Protein AF-A0A2H4SB73-F1 (afdb_monomer_lite)

pLDDT: mean 84.5, std 12.12, range [42.59, 98.12]

Organism: Cordyceps militaris (NCBI:txid73501)

Foldseek 3Di:
DAAAEEEPDPADDDLQNVLVVVQQRQQQVLLQFRYKYFNDRWDQDPDDDDGFTWTWMWTWHDAPNDIDIDIDTFGKWFQDPVGTHGDDPDDPDDDPVPPSVRIHTDDHYDCPGNVNNVVVVVVVVQVVDAFDWDQDPVCVPPVFGTFTDDPNDTDPDTD

Secondary structure (DSSP, 8-state):
-PPEEEE-SPPPPHHHHHHHHHHHHHHHHHTTEEEEEE----B--SS-TT---EEEEEEEEEETTEEEEEEEEEEEEEEETTEEEE-----S---TT--GGGEEEES-S-TT-HHHHHHHHHHHHHHHS-SEEEE-TTHHHH--SEEEEETTEEEEEE-

Radius of gyration: 23.61 Å; chains: 1; bounding box: 56×29×66 Å

Structure (mmCIF, N/CA/C/O backbone):
data_AF-A0A2H4SB73-F1
#
_entry.id   AF-A0A2H4SB73-F1
#
loop_
_atom_site.group_PDB
_atom_site.id
_atom_site.type_symbol
_atom_site.label_atom_id
_atom_site.label_alt_id
_atom_site.label_comp_id
_atom_site.label_asym_id
_atom_site.label_entity_id
_atom_site.label_seq_id
_atom_site.pdbx_PDB_ins_code
_atom_site.Cartn_x
_atom_site.Cartn_y
_atom_site.Cartn_z
_atom_site.occupancy
_atom_site.B_iso_or_equiv
_atom_site.auth_seq_id
_atom_site.auth_comp_id
_atom_site.auth_asym_id
_atom_site.auth_atom_id
_atom_site.pdbx_PDB_model_num
ATOM 1 N N . MET A 1 1 ? -11.826 -7.607 -0.460 1.00 61.75 1 MET A N 1
ATOM 2 C CA . MET A 1 1 ? -12.214 -6.925 -1.718 1.00 61.75 1 MET A CA 1
ATOM 3 C C . MET A 1 1 ? -10.957 -6.797 -2.561 1.00 61.75 1 MET A C 1
ATOM 5 O O . MET A 1 1 ? -9.920 -6.558 -1.954 1.00 61.75 1 MET A O 1
ATOM 9 N N . PRO A 1 2 ? -11.002 -7.001 -3.887 1.00 87.56 2 PRO A N 1
ATOM 10 C CA . PRO A 1 2 ? -9.817 -6.810 -4.723 1.00 87.56 2 PRO A CA 1
ATOM 11 C C . PRO A 1 2 ? -9.365 -5.343 -4.672 1.00 87.56 2 PRO A C 1
ATOM 13 O O . PRO A 1 2 ? -10.207 -4.443 -4.687 1.00 87.56 2 PRO A O 1
ATOM 16 N N . ILE A 1 3 ? -8.053 -5.113 -4.589 1.00 95.31 3 ILE A N 1
ATOM 17 C CA . ILE A 1 3 ? -7.465 -3.769 -4.621 1.00 95.31 3 ILE A CA 1
ATOM 18 C C . ILE A 1 3 ? -7.486 -3.275 -6.068 1.00 95.31 3 ILE A C 1
ATOM 20 O O . ILE A 1 3 ? -7.001 -3.959 -6.967 1.00 95.31 3 ILE A O 1
ATOM 24 N N . VAL A 1 4 ? -8.039 -2.087 -6.301 1.00 96.88 4 VAL A N 1
ATOM 25 C CA . VAL A 1 4 ? -8.053 -1.465 -7.632 1.00 96.88 4 VAL A CA 1
ATOM 26 C C . VAL A 1 4 ? -6.706 -0.792 -7.892 1.00 96.88 4 VAL A C 1
ATOM 28 O O . VAL A 1 4 ? -6.320 0.111 -7.151 1.00 96.88 4 VAL A O 1
ATOM 31 N N . LEU A 1 5 ? -6.000 -1.200 -8.946 1.00 96.81 5 LEU A N 1
ATOM 32 C CA . LEU A 1 5 ? -4.727 -0.606 -9.357 1.00 96.81 5 LEU A CA 1
ATOM 33 C C . LEU A 1 5 ? -4.911 0.249 -10.615 1.00 96.81 5 LEU A C 1
ATOM 35 O O . LEU A 1 5 ? -5.519 -0.189 -11.587 1.00 96.81 5 LEU A O 1
ATOM 39 N N . GLU A 1 6 ? -4.373 1.469 -10.603 1.00 96.56 6 GLU A N 1
ATOM 40 C CA . GLU A 1 6 ? -4.389 2.365 -11.764 1.00 96.56 6 GLU A CA 1
ATOM 41 C C . GLU A 1 6 ? -3.029 3.022 -12.002 1.00 96.56 6 GLU A C 1
ATOM 43 O O . GLU A 1 6 ? -2.373 3.494 -11.073 1.00 96.56 6 GLU A O 1
ATOM 48 N N . TRP A 1 7 ? -2.647 3.162 -13.268 1.00 95.62 7 TRP A N 1
ATOM 49 C CA . TRP A 1 7 ? -1.468 3.918 -13.683 1.00 95.62 7 TRP A CA 1
ATOM 50 C C . TRP A 1 7 ? -1.845 5.361 -14.039 1.00 95.62 7 TRP A C 1
ATOM 52 O O . TRP A 1 7 ? -2.747 5.609 -14.838 1.00 95.62 7 TRP A O 1
ATOM 62 N N . LYS A 1 8 ? -1.157 6.336 -13.436 1.00 94.50 8 LYS A N 1
ATOM 63 C CA . LYS A 1 8 ? -1.304 7.782 -13.713 1.00 94.50 8 LYS A CA 1
ATOM 64 C C . LYS A 1 8 ? -0.032 8.408 -14.291 1.00 94.50 8 LYS A C 1
ATOM 66 O O . LYS A 1 8 ? 0.027 9.619 -14.489 1.00 94.50 8 LYS A O 1
ATOM 71 N N . CYS A 1 9 ? 0.976 7.590 -14.566 1.00 88.31 9 CYS A N 1
ATOM 72 C CA . CYS A 1 9 ? 2.170 7.937 -15.325 1.00 88.31 9 CYS A CA 1
ATOM 73 C C . CYS A 1 9 ? 2.327 6.951 -16.491 1.00 88.31 9 CYS A C 1
ATOM 75 O O . CYS A 1 9 ? 1.677 5.904 -16.470 1.00 88.31 9 CYS A O 1
ATOM 77 N N . PRO A 1 10 ? 3.189 7.244 -17.481 1.00 86.31 10 PRO A N 1
ATOM 78 C CA . PRO A 1 10 ? 3.592 6.239 -18.456 1.00 86.31 10 PRO A CA 1
ATOM 79 C C . PRO A 1 10 ? 4.047 4.974 -17.728 1.00 86.31 10 PRO A C 1
ATOM 81 O O . PRO A 1 10 ? 4.885 5.050 -16.821 1.00 86.31 10 PRO A O 1
ATOM 84 N N . SER A 1 11 ? 3.439 3.844 -18.072 1.00 81.44 11 SER A N 1
ATOM 85 C CA . SER A 1 11 ? 3.814 2.559 -17.504 1.00 81.44 11 SER A CA 1
ATOM 86 C C . SER A 1 11 ? 5.179 2.150 -18.067 1.00 81.44 11 SER A C 1
ATOM 88 O O . SER A 1 11 ? 5.432 2.357 -19.258 1.00 81.44 11 SER A O 1
ATOM 90 N N . PRO A 1 12 ? 6.082 1.603 -17.239 1.00 83.31 12 PRO A N 1
ATOM 91 C CA . PRO A 1 12 ? 7.278 0.953 -17.748 1.00 83.31 12 PRO A CA 1
ATOM 92 C C . PRO A 1 12 ? 6.881 -0.304 -18.534 1.00 83.31 12 PRO A C 1
ATOM 94 O O . PRO A 1 12 ? 5.716 -0.695 -18.559 1.00 83.31 12 PRO A O 1
ATOM 97 N N . ILE A 1 13 ? 7.857 -0.926 -19.179 1.00 78.12 13 ILE A N 1
ATOM 98 C CA . ILE A 1 13 ? 7.678 -2.185 -19.902 1.00 78.12 13 ILE A CA 1
ATOM 99 C C . ILE A 1 13 ? 8.230 -3.362 -19.089 1.00 78.12 13 ILE A C 1
ATOM 101 O O . ILE A 1 13 ? 8.974 -3.168 -18.120 1.00 78.12 13 ILE A O 1
ATOM 105 N N . ASP A 1 14 ? 7.858 -4.566 -19.519 1.00 81.81 14 ASP A N 1
ATOM 106 C CA . ASP A 1 14 ? 8.414 -5.846 -19.076 1.00 81.81 14 ASP A CA 1
ATOM 107 C C . ASP A 1 14 ? 8.363 -6.052 -17.551 1.00 81.81 14 ASP A C 1
ATOM 109 O O . ASP A 1 14 ? 7.460 -5.573 -16.863 1.00 81.81 14 ASP A O 1
ATOM 113 N N . GLY A 1 15 ? 9.347 -6.763 -16.995 1.00 84.06 15 GLY A N 1
ATOM 114 C CA . GLY A 1 15 ? 9.352 -7.167 -15.588 1.00 84.06 15 GLY A CA 1
ATOM 115 C C . GLY A 1 15 ? 9.363 -6.012 -14.579 1.00 84.06 15 GLY A C 1
ATOM 116 O O . GLY A 1 15 ? 9.044 -6.232 -13.410 1.00 84.06 15 GLY A O 1
ATOM 117 N N . LEU A 1 16 ? 9.692 -4.778 -14.990 1.00 86.25 16 LEU A N 1
ATOM 118 C CA . LEU A 1 16 ? 9.582 -3.617 -14.103 1.00 86.25 16 LEU A CA 1
ATOM 119 C C . LEU A 1 16 ? 8.120 -3.246 -13.838 1.00 86.25 16 LEU A C 1
ATOM 121 O O . LEU A 1 16 ? 7.804 -2.845 -12.718 1.00 86.25 16 LEU A O 1
ATOM 125 N N . LEU A 1 17 ? 7.247 -3.382 -14.842 1.00 89.94 17 LEU A N 1
ATOM 126 C CA . LEU A 1 17 ? 5.810 -3.166 -14.680 1.00 89.94 17 LEU A CA 1
ATOM 127 C C . LEU A 1 17 ? 5.263 -4.152 -13.652 1.00 89.94 17 LEU A C 1
ATOM 129 O O . LEU A 1 17 ? 4.752 -3.722 -12.619 1.00 89.94 17 LEU A O 1
ATOM 133 N N . ASP A 1 18 ? 5.490 -5.446 -13.877 1.00 91.62 18 ASP A N 1
ATOM 134 C CA . ASP A 1 18 ? 5.000 -6.514 -13.003 1.00 91.62 18 ASP A CA 1
ATOM 135 C C . ASP A 1 18 ? 5.509 -6.351 -11.564 1.00 91.62 18 ASP A C 1
ATOM 137 O O . ASP A 1 18 ? 4.764 -6.500 -10.592 1.00 91.62 18 ASP A O 1
ATOM 141 N N . ALA A 1 19 ? 6.789 -5.996 -11.403 1.00 92.00 19 ALA A N 1
ATOM 142 C CA . ALA A 1 19 ? 7.362 -5.752 -10.088 1.00 92.00 19 ALA A CA 1
ATOM 143 C C . ALA A 1 19 ? 6.729 -4.539 -9.401 1.00 92.00 19 ALA A C 1
ATOM 145 O O . ALA A 1 19 ? 6.404 -4.614 -8.218 1.00 92.00 19 ALA A O 1
ATOM 146 N N . MET A 1 20 ? 6.533 -3.426 -10.108 1.00 93.81 20 MET A N 1
ATOM 147 C CA . MET A 1 20 ? 5.917 -2.237 -9.522 1.00 93.81 20 MET A CA 1
ATOM 148 C C . MET A 1 20 ? 4.466 -2.472 -9.117 1.00 93.81 20 MET A C 1
ATOM 150 O O . MET A 1 20 ? 4.069 -2.024 -8.041 1.00 93.81 20 MET A O 1
ATOM 154 N N . GLU A 1 21 ? 3.688 -3.174 -9.942 1.00 95.44 21 GLU A N 1
ATOM 155 C CA . GLU A 1 21 ? 2.306 -3.522 -9.615 1.00 95.44 21 GLU A CA 1
ATOM 156 C C . GLU A 1 21 ? 2.246 -4.396 -8.370 1.00 95.44 21 GLU A C 1
ATOM 158 O O . GLU A 1 21 ? 1.543 -4.058 -7.417 1.00 95.44 21 GLU A O 1
ATOM 163 N N . ARG A 1 22 ? 3.063 -5.455 -8.326 1.00 95.94 22 ARG A N 1
ATOM 164 C CA . ARG A 1 22 ? 3.170 -6.329 -7.157 1.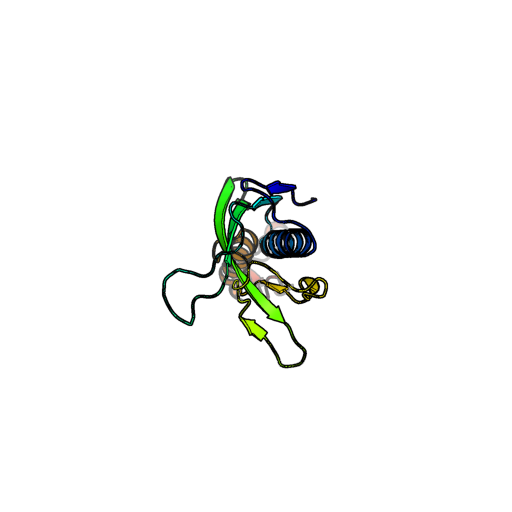00 95.94 22 ARG A CA 1
ATOM 165 C C . ARG A 1 22 ? 3.517 -5.543 -5.893 1.00 95.94 22 ARG A C 1
ATOM 167 O O . ARG A 1 22 ? 2.815 -5.666 -4.898 1.00 95.94 22 ARG A O 1
ATOM 174 N N . LEU A 1 23 ? 4.555 -4.706 -5.931 1.00 96.00 23 LEU A N 1
ATOM 175 C CA . LEU A 1 23 ? 4.973 -3.917 -4.766 1.00 96.00 23 LEU A CA 1
ATOM 176 C C . LEU A 1 23 ? 3.903 -2.907 -4.324 1.00 96.00 23 LEU A C 1
ATOM 178 O O . LEU A 1 23 ? 3.706 -2.693 -3.128 1.00 96.00 23 LEU A O 1
ATOM 182 N N . ALA A 1 24 ? 3.203 -2.278 -5.272 1.00 96.81 24 ALA A N 1
ATOM 183 C CA . ALA A 1 24 ? 2.116 -1.354 -4.964 1.00 96.81 24 ALA A CA 1
ATOM 184 C C . ALA A 1 24 ? 0.939 -2.072 -4.289 1.00 96.81 24 ALA A C 1
ATOM 186 O O . ALA A 1 24 ? 0.359 -1.536 -3.342 1.00 96.81 24 ALA A O 1
ATOM 187 N N . LEU A 1 25 ? 0.612 -3.279 -4.759 1.00 97.06 25 LEU A N 1
ATOM 188 C CA . LEU A 1 25 ? -0.426 -4.130 -4.185 1.00 97.06 25 LEU A CA 1
ATOM 189 C C . LEU A 1 25 ? -0.040 -4.642 -2.795 1.00 97.06 25 LEU A C 1
ATOM 191 O O . LEU A 1 25 ? -0.856 -4.518 -1.890 1.00 97.06 25 LEU A O 1
ATOM 195 N N . GLU A 1 26 ? 1.194 -5.114 -2.595 1.00 96.38 26 GLU A N 1
ATOM 196 C CA . GLU A 1 26 ? 1.705 -5.559 -1.287 1.00 96.38 26 GLU A CA 1
ATOM 197 C C . GLU A 1 26 ? 1.558 -4.452 -0.225 1.00 96.38 26 GLU A C 1
ATOM 199 O O . GLU A 1 26 ? 0.991 -4.672 0.847 1.00 96.38 26 GLU A O 1
ATOM 204 N N . VAL A 1 27 ? 1.992 -3.224 -0.541 1.00 96.62 27 VAL A N 1
ATOM 205 C CA . VAL A 1 27 ? 1.874 -2.073 0.375 1.00 96.62 27 VAL A CA 1
ATOM 206 C C . VAL A 1 27 ? 0.413 -1.675 0.602 1.00 96.62 27 VAL A C 1
ATOM 208 O O . VAL A 1 27 ? 0.036 -1.268 1.707 1.00 96.62 27 VAL A O 1
ATOM 211 N N . ALA A 1 28 ? -0.421 -1.752 -0.437 1.00 96.94 28 ALA A N 1
ATOM 212 C CA . ALA A 1 28 ? -1.840 -1.451 -0.323 1.00 96.94 28 ALA A CA 1
ATOM 213 C C . ALA A 1 28 ? -2.565 -2.479 0.566 1.00 96.94 28 ALA A C 1
ATOM 215 O O . ALA A 1 28 ? -3.368 -2.084 1.412 1.00 96.94 28 ALA A O 1
ATOM 216 N N . GLU A 1 29 ? -2.236 -3.762 0.428 1.00 96.06 29 GLU A N 1
ATOM 217 C CA . GLU A 1 29 ? -2.799 -4.864 1.206 1.00 96.06 29 GLU A CA 1
ATOM 218 C C . GLU A 1 29 ? -2.396 -4.776 2.679 1.00 96.06 29 GLU A C 1
ATOM 220 O O . GLU A 1 29 ? -3.270 -4.732 3.545 1.00 96.06 29 GLU A O 1
ATOM 225 N N . GLU A 1 30 ? -1.098 -4.627 2.974 1.00 95.31 30 GLU A N 1
ATOM 226 C CA . GLU A 1 30 ? -0.605 -4.455 4.351 1.00 95.31 30 GLU A CA 1
ATOM 227 C C . GLU A 1 30 ? -1.241 -3.229 5.031 1.00 95.31 30 GLU A C 1
ATOM 229 O O . GLU A 1 30 ? -1.480 -3.204 6.240 1.00 95.31 30 GLU A O 1
ATOM 234 N N . GLY A 1 31 ? -1.527 -2.186 4.249 1.00 95.06 31 GLY A N 1
ATOM 235 C CA . GLY A 1 31 ? -2.140 -0.956 4.730 1.00 95.06 31 GLY A CA 1
ATOM 236 C C . GLY A 1 31 ? -3.664 -0.972 4.844 1.00 95.06 31 GLY A C 1
ATOM 237 O O . GLY A 1 31 ? -4.203 0.029 5.316 1.00 95.06 31 GLY A O 1
ATOM 238 N N . GLU A 1 32 ? -4.347 -2.049 4.441 1.00 95.25 32 GLU A N 1
ATOM 239 C CA . GLU A 1 32 ? -5.816 -2.126 4.327 1.00 95.25 32 GLU A CA 1
ATOM 240 C C . GLU A 1 32 ? -6.412 -1.038 3.395 1.00 95.25 32 GLU A C 1
ATOM 242 O O . GLU A 1 32 ? -7.467 -0.449 3.655 1.00 95.25 32 GLU A O 1
ATOM 247 N N . TYR A 1 33 ? -5.728 -0.737 2.290 1.00 96.81 33 TYR A N 1
ATOM 248 C CA . TYR A 1 33 ? -6.229 0.143 1.232 1.00 96.81 33 TYR A CA 1
ATOM 249 C C . TYR A 1 33 ? -7.057 -0.644 0.210 1.00 96.81 33 TYR A C 1
ATOM 251 O O . TYR A 1 33 ? -6.823 -1.825 -0.027 1.00 96.81 33 TYR A O 1
ATOM 259 N N . TYR A 1 34 ? -8.019 0.020 -0.433 1.00 96.12 34 TYR A N 1
ATOM 260 C CA . TYR A 1 34 ? -8.868 -0.595 -1.463 1.00 96.12 34 TYR A CA 1
ATOM 261 C C . TYR A 1 34 ? -8.507 -0.159 -2.887 1.00 96.12 34 TYR A C 1
ATOM 263 O O . TYR A 1 34 ? -8.976 -0.762 -3.850 1.00 96.12 34 TYR A O 1
ATOM 271 N N . GLN A 1 35 ? -7.702 0.894 -3.044 1.00 97.56 35 GLN A N 1
ATOM 272 C CA . GLN A 1 35 ? -7.259 1.372 -4.351 1.00 97.56 35 GLN A CA 1
ATOM 273 C C . GLN A 1 35 ? -5.875 2.018 -4.253 1.00 97.56 35 GLN A C 1
ATOM 275 O O . GLN A 1 35 ? -5.552 2.697 -3.274 1.00 97.56 35 GLN A O 1
ATOM 280 N N . VAL A 1 36 ? -5.066 1.824 -5.292 1.00 97.81 36 VAL A N 1
ATOM 281 C CA . VAL A 1 36 ? -3.733 2.402 -5.442 1.00 97.81 36 VAL A CA 1
ATOM 282 C C . VAL A 1 36 ? -3.566 3.001 -6.834 1.00 97.81 36 VAL A C 1
ATOM 284 O O . VAL A 1 36 ? -3.865 2.370 -7.844 1.00 97.81 36 VAL A O 1
ATOM 287 N N . TRP A 1 37 ? -3.086 4.241 -6.898 1.00 98.12 37 TRP A N 1
ATOM 288 C CA . TRP A 1 37 ? -2.662 4.876 -8.143 1.00 98.12 37 TRP A CA 1
ATOM 289 C C . TRP A 1 37 ? -1.146 4.984 -8.179 1.00 98.12 37 TRP A C 1
ATOM 291 O O . TRP A 1 37 ? -0.560 5.613 -7.297 1.00 98.12 37 TRP A O 1
ATOM 301 N N . ILE A 1 38 ? -0.512 4.449 -9.215 1.00 96.94 38 ILE A N 1
ATOM 302 C CA . ILE A 1 38 ? 0.917 4.622 -9.467 1.00 96.94 38 ILE A CA 1
ATOM 303 C C . ILE A 1 38 ? 1.121 5.971 -10.160 1.00 96.94 38 ILE A C 1
ATOM 305 O O . ILE A 1 38 ? 0.606 6.217 -11.249 1.00 96.94 38 ILE A O 1
ATOM 309 N N . LEU A 1 39 ? 1.836 6.878 -9.494 1.00 95.94 39 LEU A N 1
ATOM 310 C CA . LEU A 1 39 ? 2.009 8.273 -9.913 1.00 95.94 39 LEU A CA 1
ATOM 311 C C . LEU A 1 39 ? 3.345 8.536 -10.612 1.00 95.94 39 LEU A C 1
ATOM 313 O O . LEU A 1 39 ? 3.518 9.591 -11.223 1.00 95.94 39 LEU A O 1
ATOM 317 N N . SER A 1 40 ? 4.322 7.642 -10.472 1.00 92.12 40 SER A N 1
ATOM 318 C CA . SER A 1 40 ? 5.613 7.776 -11.141 1.00 92.12 40 SER A CA 1
ATOM 319 C C . SER A 1 40 ? 6.267 6.424 -11.381 1.00 92.12 40 SER A C 1
ATOM 321 O O . SER A 1 40 ? 6.004 5.467 -10.662 1.00 92.12 40 SER A O 1
ATOM 323 N N . THR A 1 41 ? 7.195 6.378 -12.332 1.00 88.88 41 THR A N 1
ATOM 324 C CA . THR A 1 41 ? 8.222 5.336 -12.397 1.00 88.88 41 THR A CA 1
ATOM 325 C C . THR A 1 41 ? 9.313 5.594 -11.353 1.00 88.88 41 THR A C 1
ATOM 327 O O . THR A 1 41 ? 9.368 6.701 -10.787 1.00 88.88 41 THR A O 1
ATOM 330 N N . PRO A 1 42 ? 10.159 4.595 -11.043 1.00 85.88 42 PRO A N 1
ATOM 331 C CA . PRO A 1 42 ? 11.192 4.762 -10.046 1.00 85.88 42 PRO A CA 1
ATOM 332 C C . PRO A 1 42 ? 12.210 5.811 -10.486 1.00 85.88 42 PRO A C 1
ATOM 334 O O . PRO A 1 42 ? 12.564 5.901 -11.660 1.00 85.88 42 PRO A O 1
ATOM 337 N N . LYS A 1 43 ? 12.681 6.623 -9.543 1.00 74.56 43 LYS A N 1
ATOM 338 C CA . LYS A 1 43 ? 13.744 7.608 -9.768 1.00 74.56 43 LYS A CA 1
ATOM 339 C C . LYS A 1 43 ? 14.767 7.493 -8.644 1.00 74.56 43 LYS A C 1
ATOM 341 O O . LYS A 1 43 ? 14.391 7.412 -7.476 1.00 74.56 43 LYS A O 1
ATOM 346 N N . THR A 1 44 ? 16.054 7.514 -8.980 1.00 63.59 44 THR A N 1
ATOM 347 C CA . THR A 1 44 ? 17.112 7.852 -8.016 1.00 63.59 44 THR A CA 1
ATOM 348 C C . THR A 1 44 ? 17.035 9.351 -7.758 1.00 63.59 44 THR A C 1
ATOM 350 O O . THR A 1 44 ? 16.869 10.117 -8.711 1.00 63.59 44 THR A O 1
ATOM 353 N N . MET A 1 45 ? 17.112 9.813 -6.503 1.00 55.62 45 MET A N 1
ATOM 354 C CA . MET A 1 45 ? 17.175 11.265 -6.308 1.00 55.62 45 MET A CA 1
ATOM 355 C C . MET A 1 45 ? 18.442 11.809 -6.965 1.00 55.62 45 MET A C 1
ATOM 357 O O . MET A 1 45 ? 19.510 11.212 -6.875 1.00 55.62 45 MET A O 1
ATOM 361 N N . THR A 1 46 ? 18.343 13.006 -7.532 1.00 52.41 46 THR A N 1
ATOM 362 C CA . THR A 1 46 ? 19.482 13.818 -7.984 1.00 52.41 46 THR A CA 1
ATOM 363 C C . THR A 1 46 ? 20.413 14.249 -6.835 1.00 52.41 46 THR A C 1
ATOM 365 O O . THR A 1 46 ? 21.430 14.888 -7.078 1.00 52.41 46 THR A O 1
ATOM 368 N N . GLY A 1 47 ? 20.089 13.906 -5.583 1.00 45.50 47 GLY A N 1
ATOM 369 C CA . GLY A 1 47 ? 20.844 14.251 -4.380 1.00 45.50 47 GLY A CA 1
ATOM 370 C C . GLY A 1 47 ? 21.664 13.085 -3.827 1.00 45.50 47 GLY A C 1
ATOM 371 O O . GLY A 1 47 ? 21.256 12.458 -2.855 1.00 45.50 47 GLY A O 1
ATOM 372 N N . GLY A 1 48 ? 22.843 12.846 -4.403 1.00 51.00 48 GLY A N 1
ATOM 373 C CA . GLY A 1 48 ? 23.931 12.104 -3.756 1.00 51.00 48 GLY A CA 1
ATOM 374 C C . GLY A 1 48 ? 23.946 10.578 -3.922 1.00 51.00 48 GLY A C 1
ATOM 375 O O . GLY A 1 48 ? 22.965 9.935 -4.277 1.00 51.00 48 GLY A O 1
ATOM 376 N N . LYS A 1 49 ? 25.118 10.006 -3.621 1.00 49.41 49 LYS A N 1
ATOM 377 C CA . LYS A 1 49 ? 25.547 8.603 -3.809 1.00 49.41 49 LYS A CA 1
ATOM 378 C C . LYS A 1 49 ? 24.713 7.539 -3.052 1.00 49.41 49 LYS A C 1
ATOM 380 O O . LYS A 1 49 ? 25.028 6.364 -3.162 1.00 49.41 49 LYS A O 1
ATOM 385 N N . TYR A 1 50 ? 23.678 7.939 -2.303 1.00 55.59 50 TYR A N 1
ATOM 386 C CA . TYR A 1 50 ? 22.940 7.096 -1.343 1.00 55.59 50 TYR A CA 1
ATOM 387 C C . TYR A 1 50 ? 21.412 7.283 -1.383 1.00 55.59 50 TYR A C 1
ATOM 389 O O . TYR A 1 50 ? 20.717 6.965 -0.422 1.00 55.59 50 TYR A O 1
ATOM 397 N N . ALA A 1 51 ? 20.861 7.873 -2.446 1.00 63.53 51 ALA A N 1
ATOM 398 C CA . ALA A 1 51 ? 19.418 8.064 -2.529 1.00 63.53 51 ALA A CA 1
ATOM 399 C C . ALA A 1 51 ? 18.713 6.801 -3.045 1.00 63.53 51 ALA A C 1
ATOM 401 O O . ALA A 1 51 ? 18.741 6.530 -4.248 1.00 63.53 51 ALA A O 1
ATOM 402 N N . ASN A 1 52 ? 18.034 6.081 -2.146 1.00 74.50 52 ASN A N 1
ATOM 403 C CA . ASN A 1 52 ? 17.249 4.897 -2.494 1.00 74.50 52 ASN A CA 1
ATOM 404 C C . ASN A 1 52 ? 16.226 5.220 -3.588 1.00 74.50 52 ASN A C 1
ATOM 406 O O . ASN A 1 52 ? 15.447 6.183 -3.502 1.00 74.50 52 ASN A O 1
ATOM 410 N N . ALA A 1 53 ? 16.237 4.396 -4.631 1.00 85.12 53 ALA A N 1
ATOM 411 C CA . ALA A 1 53 ? 15.281 4.500 -5.711 1.00 85.12 53 ALA A CA 1
ATOM 412 C C . ALA A 1 53 ? 13.870 4.225 -5.184 1.00 85.12 53 ALA A C 1
ATOM 414 O O . ALA A 1 53 ? 13.642 3.321 -4.382 1.00 85.12 53 ALA A O 1
ATOM 415 N N . HIS A 1 54 ? 12.917 5.036 -5.624 1.00 89.25 54 HIS A N 1
ATOM 416 C CA . HIS A 1 54 ? 11.532 4.935 -5.187 1.00 89.25 54 HIS A CA 1
ATOM 417 C C . HIS A 1 54 ? 10.585 5.364 -6.292 1.00 89.25 54 HIS A C 1
ATOM 419 O O . HIS A 1 54 ? 10.959 6.145 -7.170 1.00 89.25 54 HIS A O 1
ATOM 425 N N . PHE A 1 55 ? 9.340 4.918 -6.194 1.00 91.94 55 PHE A N 1
ATOM 426 C CA . PHE A 1 55 ? 8.235 5.421 -6.996 1.00 91.94 55 PHE A CA 1
ATOM 427 C C . PHE A 1 55 ? 7.105 5.933 -6.109 1.00 91.94 55 PHE A C 1
ATOM 429 O O . PHE A 1 55 ? 6.975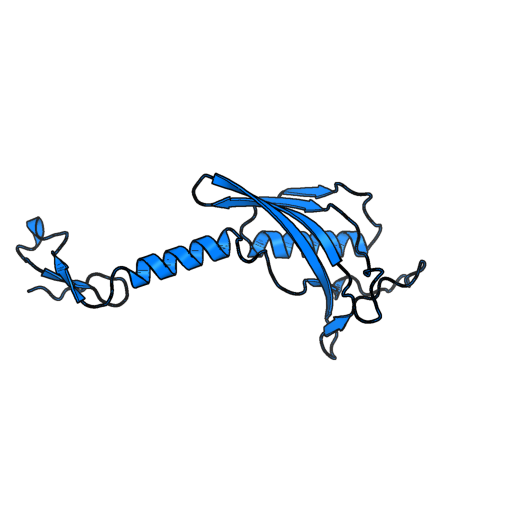 5.556 -4.944 1.00 9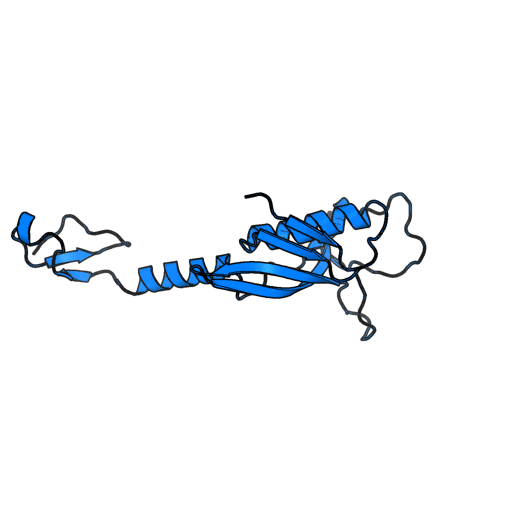1.94 55 PHE A O 1
ATOM 436 N N . LYS A 1 56 ? 6.308 6.855 -6.645 1.00 94.69 56 LYS A N 1
ATOM 437 C CA . LYS A 1 56 ? 5.226 7.500 -5.904 1.00 94.69 56 LYS A CA 1
ATOM 438 C C . LYS A 1 56 ? 3.912 6.797 -6.178 1.00 94.69 56 LYS A C 1
ATOM 440 O O . LYS A 1 56 ? 3.582 6.524 -7.330 1.00 94.69 56 LYS A O 1
ATOM 445 N N . VAL A 1 57 ? 3.133 6.603 -5.126 1.00 96.94 57 VAL A N 1
ATOM 446 C CA . VAL A 1 57 ? 1.772 6.080 -5.197 1.00 96.94 57 VAL A CA 1
ATOM 447 C C . VAL A 1 57 ? 0.794 6.979 -4.449 1.00 96.94 57 VAL A C 1
ATOM 449 O O . VAL A 1 57 ? 1.170 7.739 -3.552 1.00 96.94 57 VAL A O 1
ATOM 452 N N . LYS A 1 58 ? -0.482 6.881 -4.815 1.00 98.06 58 LYS A N 1
ATOM 453 C CA . LYS A 1 58 ? -1.616 7.419 -4.066 1.00 98.06 58 LYS A CA 1
ATOM 454 C C . LYS A 1 58 ? -2.466 6.253 -3.583 1.00 98.06 58 LYS A C 1
ATOM 456 O O . LYS A 1 58 ? -2.964 5.491 -4.399 1.00 98.06 58 LYS A O 1
ATOM 461 N N . LEU A 1 59 ? -2.614 6.116 -2.276 1.00 97.81 59 LEU A N 1
ATOM 462 C CA . LEU A 1 59 ? -3.317 5.018 -1.622 1.00 97.81 59 LEU A CA 1
ATOM 463 C C . LEU A 1 59 ? -4.656 5.526 -1.091 1.00 97.81 59 LEU A C 1
ATOM 465 O O . LEU A 1 59 ? -4.695 6.560 -0.420 1.00 97.81 59 LEU A O 1
ATOM 469 N N . PHE A 1 60 ? -5.736 4.809 -1.383 1.00 97.50 60 PHE A N 1
ATOM 470 C CA . PHE A 1 60 ? -7.101 5.158 -0.999 1.00 97.50 60 PHE A CA 1
ATOM 471 C C . PHE A 1 60 ? -7.646 4.098 -0.053 1.00 97.50 60 PHE A C 1
ATOM 473 O O . PHE A 1 60 ? -7.633 2.902 -0.346 1.00 97.50 60 PHE A O 1
ATOM 480 N N . GLY A 1 61 ? -8.076 4.544 1.119 1.00 95.50 61 GLY A N 1
ATOM 481 C CA . GLY A 1 61 ? -8.508 3.678 2.205 1.00 95.50 61 GLY A CA 1
ATOM 482 C C . GLY A 1 61 ? -9.716 4.248 2.923 1.00 95.50 61 GLY A C 1
ATOM 483 O O . GLY A 1 61 ? -10.265 5.292 2.552 1.00 95.50 61 GLY A O 1
ATOM 484 N N . ASN A 1 62 ? -10.136 3.550 3.969 1.00 93.38 62 ASN A N 1
ATOM 485 C CA . ASN A 1 62 ? -11.238 3.971 4.815 1.00 93.38 62 ASN A CA 1
ATOM 486 C C . ASN A 1 62 ? -10.833 3.841 6.283 1.00 93.38 62 ASN A C 1
ATOM 488 O O . ASN A 1 62 ? -10.352 2.798 6.709 1.00 93.38 62 ASN A O 1
ATOM 492 N N . ILE A 1 63 ? -11.027 4.908 7.052 1.00 89.56 63 ILE A N 1
ATOM 493 C CA . ILE A 1 63 ? -10.820 4.925 8.495 1.00 89.56 63 ILE A CA 1
ATOM 494 C C . ILE A 1 63 ? -12.149 5.322 9.138 1.00 89.56 63 ILE A C 1
ATOM 496 O O . ILE A 1 63 ? -12.515 6.495 9.159 1.00 89.56 63 ILE A O 1
ATOM 500 N N . ASN A 1 64 ? -12.868 4.343 9.694 1.00 85.88 64 ASN A N 1
ATOM 501 C CA . ASN A 1 64 ? -14.144 4.532 10.409 1.00 85.88 64 ASN A CA 1
ATOM 502 C C . ASN A 1 64 ? -15.240 5.210 9.583 1.00 85.88 64 ASN A C 1
ATOM 504 O O . ASN A 1 64 ? -15.846 6.191 10.013 1.00 85.88 64 ASN A O 1
ATOM 508 N N . GLY A 1 65 ? -15.453 4.726 8.365 1.00 87.62 65 GLY A N 1
ATOM 509 C CA . GLY A 1 65 ? -16.427 5.298 7.441 1.00 87.62 65 GLY A CA 1
ATOM 510 C C . GLY A 1 65 ? -15.952 6.580 6.754 1.00 87.62 65 GLY A C 1
ATOM 511 O O . GLY A 1 65 ? -16.675 7.111 5.917 1.00 87.62 65 GLY A O 1
ATOM 512 N N . ARG A 1 66 ? -14.748 7.083 7.060 1.00 90.94 66 ARG A N 1
ATOM 513 C CA . ARG A 1 66 ? -14.170 8.254 6.391 1.00 90.94 66 ARG A CA 1
ATOM 514 C C . ARG A 1 66 ? -13.160 7.817 5.345 1.00 90.94 66 ARG A C 1
ATOM 516 O O . ARG A 1 66 ? -12.205 7.106 5.655 1.00 90.94 66 ARG A O 1
ATOM 523 N N . ALA A 1 67 ? -13.354 8.285 4.116 1.00 93.88 67 ALA A N 1
ATOM 524 C CA . ALA A 1 67 ? -12.375 8.106 3.056 1.00 93.88 67 ALA A CA 1
ATOM 525 C C . ALA A 1 67 ? -11.060 8.796 3.442 1.00 93.88 67 ALA A C 1
ATOM 527 O O . ALA A 1 67 ? -11.056 9.945 3.889 1.00 93.88 67 ALA A O 1
ATOM 528 N N . VAL A 1 68 ? -9.948 8.089 3.264 1.00 94.50 68 VAL A N 1
ATOM 529 C CA . VAL A 1 68 ? -8.603 8.613 3.498 1.00 94.50 68 VAL A CA 1
ATOM 530 C C . VAL A 1 68 ? -7.730 8.383 2.285 1.00 94.50 68 VAL A C 1
ATOM 532 O O . VAL A 1 68 ? -7.877 7.396 1.565 1.00 94.50 68 VAL A O 1
ATOM 535 N N . VAL A 1 69 ? -6.823 9.326 2.059 1.00 96.56 69 VAL A N 1
ATOM 536 C CA . VAL A 1 69 ? -5.947 9.338 0.896 1.00 96.56 69 VAL A CA 1
ATOM 537 C C . VAL A 1 69 ? -4.539 9.663 1.357 1.00 96.56 69 VAL A C 1
ATOM 539 O O . VAL A 1 69 ? -4.322 10.685 2.008 1.00 96.56 69 VAL A O 1
ATOM 542 N N . HIS A 1 70 ? -3.578 8.824 0.986 1.00 96.94 70 HIS A N 1
ATOM 543 C CA . HIS A 1 70 ? -2.169 9.037 1.294 1.00 96.94 70 HIS A CA 1
ATOM 544 C C . HIS A 1 70 ? -1.342 9.086 0.016 1.00 96.94 70 HIS A C 1
ATOM 546 O O . HIS A 1 70 ? -1.441 8.201 -0.829 1.00 96.94 70 HIS A O 1
ATOM 552 N N . GLN A 1 71 ? -0.495 10.104 -0.116 1.00 96.25 71 GLN A N 1
ATOM 553 C CA . GLN A 1 71 ? 0.618 10.058 -1.060 1.00 96.25 71 GLN A CA 1
ATOM 554 C C . GLN A 1 71 ? 1.816 9.420 -0.364 1.00 96.25 71 GLN A C 1
ATOM 556 O O . GLN A 1 71 ? 2.163 9.809 0.751 1.00 96.25 71 GLN A O 1
ATOM 561 N N . HIS A 1 72 ? 2.426 8.431 -1.008 1.00 95.00 72 HIS A N 1
ATOM 562 C CA . HIS A 1 72 ? 3.493 7.639 -0.412 1.00 95.00 72 HIS A CA 1
ATOM 563 C C . HIS A 1 72 ? 4.600 7.338 -1.424 1.00 95.00 72 HIS A C 1
ATOM 565 O O . HIS A 1 72 ? 4.333 7.187 -2.616 1.00 95.00 72 HIS A O 1
ATOM 571 N N . CYS A 1 73 ? 5.840 7.265 -0.944 1.00 93.56 73 CYS A N 1
ATOM 572 C CA . CYS A 1 73 ? 6.987 6.819 -1.726 1.00 93.56 73 CYS A CA 1
ATOM 573 C C . CYS A 1 73 ? 7.284 5.367 -1.361 1.00 93.56 73 CYS A C 1
ATOM 575 O O . CYS A 1 73 ? 7.661 5.096 -0.224 1.00 93.56 73 CYS A O 1
ATOM 577 N N . ILE A 1 74 ? 7.144 4.462 -2.326 1.00 93.62 74 ILE A N 1
ATOM 578 C CA . ILE A 1 74 ? 7.589 3.078 -2.189 1.00 93.62 74 ILE A CA 1
ATOM 579 C C . ILE A 1 74 ? 9.052 3.040 -2.609 1.00 93.62 74 ILE A C 1
ATOM 581 O O . ILE A 1 74 ? 9.375 3.174 -3.791 1.00 93.62 74 ILE A O 1
ATOM 585 N N . TYR A 1 75 ? 9.931 2.917 -1.622 1.00 91.50 75 TYR A N 1
ATOM 586 C CA . TYR A 1 75 ? 11.359 2.698 -1.824 1.00 91.50 75 TYR A CA 1
ATOM 587 C C . TYR A 1 75 ? 11.599 1.246 -2.229 1.00 91.50 75 TYR A C 1
ATOM 589 O O . TYR A 1 75 ? 10.890 0.359 -1.760 1.00 91.50 75 TYR A O 1
ATOM 597 N N . ILE A 1 76 ? 12.567 1.006 -3.109 1.00 89.38 76 ILE A N 1
ATOM 598 C CA . ILE A 1 76 ? 12.803 -0.308 -3.705 1.00 89.38 76 ILE A CA 1
ATOM 599 C C . ILE A 1 76 ? 14.250 -0.746 -3.464 1.00 89.38 76 ILE A C 1
ATOM 601 O O . ILE A 1 76 ? 15.184 0.024 -3.686 1.00 89.38 76 ILE A O 1
ATOM 605 N N . GLU A 1 77 ? 14.423 -2.008 -3.083 1.00 88.56 77 GLU A N 1
ATOM 606 C CA . GLU A 1 77 ? 15.707 -2.710 -2.980 1.00 88.56 77 GLU A CA 1
ATOM 607 C C . GLU A 1 77 ? 15.608 -4.092 -3.642 1.00 88.56 77 GLU A C 1
ATOM 609 O O . GLU A 1 77 ? 14.518 -4.627 -3.829 1.00 88.56 77 GLU A O 1
ATOM 614 N N . HIS A 1 78 ? 16.744 -4.702 -3.969 1.00 85.69 78 HIS A N 1
ATOM 615 C CA . HIS A 1 78 ? 16.828 -6.126 -4.279 1.00 85.69 78 HIS A CA 1
ATOM 616 C C . HIS A 1 78 ? 16.975 -6.949 -3.013 1.00 85.69 78 HIS A C 1
ATOM 618 O O . HIS A 1 78 ? 17.796 -6.635 -2.155 1.00 85.69 78 HIS A O 1
ATOM 624 N N . ARG A 1 79 ? 16.277 -8.079 -2.948 1.00 84.62 79 ARG A N 1
ATOM 625 C CA . ARG A 1 79 ? 16.533 -9.140 -1.979 1.00 84.62 79 ARG A CA 1
ATOM 626 C C . ARG A 1 79 ? 17.315 -10.265 -2.652 1.00 84.62 79 ARG A C 1
ATOM 628 O O . ARG A 1 79 ? 16.751 -11.049 -3.408 1.00 84.62 79 ARG A O 1
ATOM 635 N N . SER A 1 80 ? 18.610 -10.346 -2.363 1.00 80.25 80 SER A N 1
ATOM 636 C CA . SER A 1 80 ? 19.492 -11.415 -2.836 1.00 80.25 80 SER A CA 1
ATOM 637 C C . SER A 1 80 ? 19.764 -12.448 -1.731 1.00 80.25 80 SER A C 1
ATOM 639 O O . SER A 1 80 ? 19.404 -12.250 -0.567 1.00 80.25 80 SER A O 1
ATOM 641 N N . ALA A 1 81 ? 20.449 -13.541 -2.082 1.00 75.56 81 ALA A N 1
ATOM 642 C CA . ALA A 1 81 ? 20.967 -14.510 -1.112 1.00 75.56 81 ALA A CA 1
ATOM 643 C C . ALA A 1 81 ? 21.962 -13.889 -0.106 1.00 75.56 81 ALA A C 1
ATOM 645 O O . ALA A 1 81 ? 22.124 -14.405 0.996 1.00 75.56 81 ALA A O 1
ATOM 646 N N . TYR A 1 82 ? 22.595 -12.769 -0.466 1.00 74.00 82 TYR A N 1
ATOM 647 C CA . TYR A 1 82 ? 23.565 -12.039 0.355 1.00 74.00 82 TYR A CA 1
ATOM 648 C C . TYR A 1 82 ? 22.939 -10.898 1.171 1.00 74.00 82 TYR A C 1
ATOM 650 O O . TYR A 1 82 ? 23.653 -10.180 1.869 1.00 74.00 82 TYR A O 1
ATOM 658 N N . GLY A 1 83 ? 21.613 -10.735 1.113 1.00 76.88 83 GLY A N 1
ATOM 659 C CA . GLY A 1 83 ? 20.883 -9.703 1.842 1.00 76.88 83 GLY A CA 1
ATOM 660 C C . GLY A 1 83 ? 20.206 -8.689 0.927 1.00 76.88 83 GLY A C 1
ATOM 661 O O . GLY A 1 83 ? 19.918 -8.965 -0.241 1.00 76.88 83 GLY A O 1
ATOM 662 N N . ARG A 1 84 ? 19.874 -7.524 1.491 1.00 78.88 84 ARG A N 1
ATOM 663 C CA . ARG A 1 84 ? 19.243 -6.436 0.741 1.00 78.88 84 ARG A CA 1
ATOM 664 C C . ARG A 1 84 ? 20.300 -5.547 0.098 1.00 78.88 84 ARG A C 1
ATOM 666 O O . ARG A 1 84 ? 21.298 -5.224 0.739 1.00 78.88 84 ARG A O 1
ATOM 673 N N . HIS A 1 85 ? 20.072 -5.173 -1.155 1.00 77.00 85 HIS A N 1
ATOM 674 C CA . HIS A 1 85 ? 20.964 -4.312 -1.924 1.00 77.00 85 HIS A CA 1
ATOM 675 C C . HIS A 1 85 ? 20.179 -3.220 -2.634 1.00 77.00 85 HIS A C 1
ATOM 677 O O . HIS A 1 85 ? 19.052 -3.445 -3.076 1.00 77.00 85 HIS A O 1
ATOM 683 N N . ASP A 1 86 ? 20.806 -2.062 -2.800 1.00 74.06 86 ASP A N 1
ATOM 684 C CA . ASP A 1 86 ? 20.169 -0.912 -3.424 1.00 74.06 86 ASP A CA 1
ATOM 685 C C . ASP A 1 86 ? 19.758 -1.219 -4.865 1.00 74.06 86 ASP A C 1
ATOM 687 O O . ASP A 1 86 ? 20.546 -1.697 -5.688 1.00 74.06 86 ASP A O 1
ATOM 691 N N . TYR A 1 87 ? 18.506 -0.902 -5.190 1.00 75.06 87 TYR A N 1
ATOM 692 C CA . TYR A 1 87 ? 18.075 -0.847 -6.576 1.00 75.06 87 TYR A CA 1
ATOM 693 C C . TYR A 1 87 ? 18.671 0.404 -7.227 1.00 75.06 87 TYR A C 1
ATOM 695 O O . TYR A 1 87 ? 18.334 1.539 -6.881 1.00 75.06 87 TYR A O 1
ATOM 703 N N . VAL A 1 88 ? 19.567 0.202 -8.191 1.00 71.56 88 VAL A N 1
ATOM 704 C CA . VAL A 1 88 ? 20.197 1.291 -8.941 1.00 71.56 88 VAL A CA 1
ATOM 705 C C . VAL A 1 88 ? 19.423 1.510 -10.240 1.00 71.56 88 VAL A C 1
ATOM 707 O O . VAL A 1 88 ? 19.246 0.588 -11.035 1.00 71.56 88 VAL A O 1
ATOM 710 N N . MET A 1 89 ? 18.952 2.741 -10.473 1.00 69.88 89 MET A N 1
ATOM 711 C CA . MET A 1 89 ? 18.236 3.112 -11.707 1.00 69.88 89 MET A CA 1
ATOM 712 C C . MET A 1 89 ? 19.138 3.220 -12.942 1.00 69.88 89 MET A C 1
ATOM 714 O O . MET A 1 89 ? 18.630 3.263 -14.058 1.00 69.88 89 MET A O 1
ATOM 718 N N . ALA A 1 90 ? 20.457 3.267 -12.754 1.00 55.81 90 ALA A N 1
ATOM 719 C CA . ALA A 1 90 ? 21.417 3.498 -13.823 1.00 55.81 90 ALA A CA 1
ATOM 720 C C . ALA A 1 90 ? 21.543 2.286 -14.762 1.00 55.81 90 ALA A C 1
ATOM 722 O O . ALA A 1 90 ? 22.314 1.368 -14.487 1.00 55.81 90 ALA A O 1
ATOM 723 N N . ARG A 1 91 ? 20.799 2.322 -15.871 1.00 50.03 91 ARG A N 1
ATOM 724 C CA . ARG A 1 91 ? 21.275 2.196 -17.262 1.00 50.03 91 ARG A CA 1
ATOM 725 C C . ARG A 1 91 ? 20.063 2.116 -18.188 1.00 50.03 91 ARG A C 1
ATOM 727 O O . ARG A 1 91 ? 19.120 1.390 -17.893 1.00 50.03 91 ARG A O 1
ATOM 734 N N . ASP A 1 92 ? 20.131 2.853 -19.294 1.00 42.59 92 ASP A N 1
ATOM 735 C CA . ASP A 1 92 ? 19.127 2.864 -20.370 1.00 42.59 92 ASP A CA 1
ATOM 736 C C . ASP A 1 92 ? 18.956 1.489 -21.049 1.00 42.59 92 ASP A C 1
ATOM 738 O O . ASP A 1 92 ? 18.022 1.288 -21.815 1.00 42.59 92 ASP A O 1
ATOM 742 N N . GLU A 1 93 ? 19.803 0.517 -20.704 1.00 51.62 93 GLU A N 1
ATOM 743 C CA . GLU A 1 93 ? 19.731 -0.874 -21.137 1.00 51.62 93 GLU A CA 1
ATOM 744 C C . GLU A 1 93 ? 19.944 -1.776 -19.915 1.00 51.62 93 GLU A C 1
ATOM 746 O O . GLU A 1 93 ? 21.060 -1.906 -19.396 1.00 51.62 93 GLU A O 1
ATOM 751 N N . ARG A 1 94 ? 18.861 -2.370 -19.404 1.00 68.19 94 ARG A N 1
ATOM 752 C CA . ARG A 1 94 ? 18.977 -3.510 -18.489 1.00 68.19 94 ARG A CA 1
ATOM 753 C C . ARG A 1 94 ? 19.077 -4.781 -19.318 1.00 68.19 94 ARG A C 1
ATOM 755 O O . ARG A 1 94 ? 18.425 -4.886 -20.348 1.00 68.19 94 ARG A O 1
ATOM 762 N N . ASP A 1 95 ? 19.896 -5.718 -18.853 1.00 65.38 95 ASP A N 1
ATOM 763 C CA . ASP A 1 95 ? 19.972 -7.066 -19.420 1.00 65.38 95 ASP A CA 1
ATOM 764 C C . ASP A 1 95 ? 18.568 -7.693 -19.451 1.00 65.38 95 ASP A C 1
ATOM 766 O O . ASP A 1 95 ? 17.787 -7.491 -18.516 1.00 65.38 95 A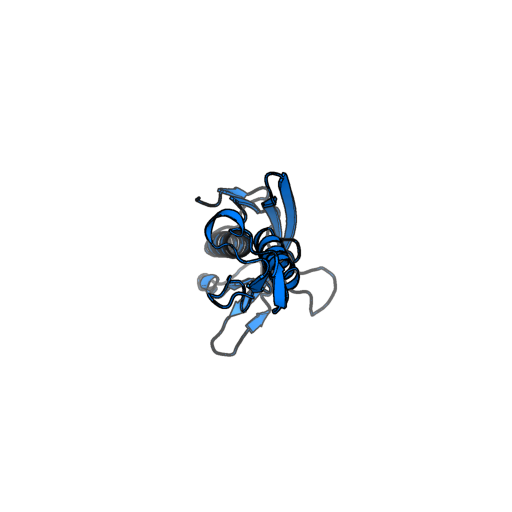SP A O 1
ATOM 770 N N . GLU A 1 96 ? 18.257 -8.471 -20.488 1.00 68.38 96 GLU A N 1
ATOM 771 C CA . GLU A 1 96 ? 17.009 -9.244 -20.592 1.00 68.38 96 GLU A CA 1
ATOM 772 C C . GLU A 1 96 ? 16.768 -10.111 -19.342 1.00 68.38 96 GLU A C 1
ATOM 774 O O . GLU A 1 96 ? 15.630 -10.363 -18.951 1.00 68.38 96 GLU A O 1
ATOM 779 N N . ASN A 1 97 ? 17.843 -10.512 -18.658 1.00 73.19 97 ASN A N 1
ATOM 780 C CA . ASN A 1 97 ? 17.811 -11.342 -17.457 1.00 73.19 97 ASN A CA 1
ATOM 781 C C . ASN A 1 97 ? 17.755 -10.542 -16.146 1.00 73.19 97 ASN A C 1
ATOM 783 O O . ASN A 1 97 ? 18.053 -11.082 -15.074 1.00 73.19 97 ASN A O 1
ATOM 787 N N . TYR A 1 98 ? 17.418 -9.250 -16.188 1.00 79.12 98 TYR A N 1
ATOM 788 C CA . TYR A 1 98 ? 17.379 -8.434 -14.980 1.00 79.12 98 TYR A CA 1
ATOM 789 C C . TYR A 1 98 ? 16.363 -8.986 -13.955 1.00 79.12 98 TYR A C 1
ATOM 791 O O . TYR A 1 98 ? 15.182 -9.145 -14.273 1.00 79.12 98 TYR A O 1
ATOM 799 N N . PRO A 1 99 ? 16.766 -9.254 -12.696 1.00 83.12 99 PRO A N 1
ATOM 800 C CA . PRO A 1 99 ? 15.952 -10.019 -11.752 1.00 83.12 99 PRO A CA 1
ATOM 801 C C . PRO A 1 99 ? 14.901 -9.151 -11.039 1.00 83.12 99 PRO A C 1
ATOM 803 O O . PRO A 1 99 ? 14.936 -8.985 -9.817 1.00 83.12 99 PRO A O 1
ATOM 806 N N . TYR A 1 100 ? 13.933 -8.606 -11.779 1.00 87.06 100 TYR A N 1
ATOM 807 C CA . TYR A 1 100 ? 12.852 -7.767 -11.236 1.00 87.06 100 TYR A CA 1
ATOM 808 C C . TYR A 1 100 ? 12.005 -8.466 -10.158 1.00 87.06 100 TYR A C 1
ATOM 810 O O . TYR A 1 100 ? 11.478 -7.823 -9.249 1.00 87.06 100 TYR A O 1
ATOM 818 N N . THR A 1 101 ? 11.925 -9.796 -10.197 1.00 87.06 101 THR A N 1
ATOM 819 C CA . THR A 1 101 ? 11.227 -10.620 -9.196 1.00 87.06 101 THR A CA 1
ATOM 820 C C . THR A 1 101 ? 11.830 -10.507 -7.796 1.00 87.06 101 THR A C 1
ATOM 822 O O . THR A 1 101 ? 11.130 -10.700 -6.807 1.00 87.06 101 THR A O 1
ATOM 825 N N . THR A 1 102 ? 13.111 -10.150 -7.697 1.00 89.19 102 THR A N 1
ATOM 826 C CA . THR A 1 102 ? 13.809 -9.972 -6.416 1.00 89.19 102 THR A CA 1
ATOM 827 C C . THR A 1 102 ? 13.602 -8.587 -5.806 1.00 89.19 102 THR A C 1
ATOM 829 O O . THR A 1 102 ? 14.083 -8.341 -4.699 1.00 89.19 102 THR A O 1
ATOM 832 N N . LEU A 1 103 ? 12.903 -7.676 -6.498 1.00 89.88 103 LEU A N 1
ATOM 833 C CA . LEU A 1 103 ? 12.601 -6.352 -5.961 1.00 89.88 103 LEU A CA 1
ATOM 834 C C . LEU A 1 103 ? 11.645 -6.455 -4.772 1.00 89.88 103 LEU A C 1
ATOM 836 O O . LEU A 1 103 ? 10.645 -7.173 -4.813 1.00 89.88 103 LEU A O 1
ATOM 840 N N . VAL A 1 104 ? 11.938 -5.701 -3.723 1.00 92.50 104 VAL A N 1
ATOM 841 C CA . VAL A 1 104 ? 11.140 -5.607 -2.503 1.00 92.50 104 VAL A CA 1
ATOM 842 C C . VAL A 1 104 ? 10.902 -4.146 -2.150 1.00 92.50 104 VAL A C 1
ATOM 844 O O . VAL A 1 104 ? 11.759 -3.292 -2.388 1.00 92.50 104 VAL A O 1
ATOM 847 N N . ALA A 1 105 ? 9.743 -3.866 -1.558 1.00 92.12 105 ALA A N 1
ATOM 848 C CA . ALA A 1 105 ? 9.471 -2.572 -0.958 1.00 92.12 105 ALA A CA 1
ATOM 849 C C . ALA A 1 105 ? 10.289 -2.424 0.334 1.00 92.12 105 ALA A C 1
ATOM 851 O O . ALA A 1 105 ? 10.411 -3.354 1.140 1.00 92.12 105 ALA A O 1
ATOM 852 N N . VAL A 1 106 ? 10.865 -1.244 0.529 1.00 89.31 106 VAL A N 1
ATOM 853 C CA . VAL A 1 106 ? 11.601 -0.890 1.740 1.00 89.31 106 VAL A CA 1
ATOM 854 C C . VAL A 1 106 ? 10.666 -0.128 2.662 1.00 89.31 106 VAL A C 1
ATOM 856 O O . VAL A 1 106 ? 10.199 0.966 2.341 1.00 89.31 106 VAL A O 1
ATOM 859 N N . GLY A 1 107 ? 10.421 -0.715 3.829 1.00 85.69 107 GLY A N 1
ATOM 860 C CA . GLY A 1 107 ? 9.394 -0.248 4.749 1.00 85.69 107 GLY A CA 1
ATOM 861 C C . GLY A 1 107 ? 8.036 -0.872 4.440 1.00 85.69 107 GLY A C 1
ATOM 862 O O . GLY A 1 107 ? 7.935 -1.811 3.659 1.00 85.69 107 GLY A O 1
ATOM 863 N N . GLY A 1 108 ? 7.013 -0.361 5.114 1.00 90.06 108 GLY A N 1
ATOM 864 C CA . GLY A 1 108 ? 5.627 -0.781 4.934 1.00 90.06 108 GLY A CA 1
ATOM 865 C C . GLY A 1 108 ? 4.743 0.417 4.577 1.00 90.06 108 GLY A C 1
ATOM 866 O O . GLY A 1 108 ? 5.259 1.486 4.233 1.00 90.06 108 GLY A O 1
ATOM 867 N N . PRO A 1 109 ? 3.416 0.289 4.703 1.00 93.56 109 PRO A N 1
ATOM 868 C CA . PRO A 1 109 ? 2.482 1.364 4.404 1.00 93.56 109 PRO A CA 1
ATOM 869 C C . PRO A 1 109 ? 2.720 2.605 5.284 1.00 93.56 109 PRO A C 1
ATOM 871 O O . PRO A 1 109 ? 3.360 2.523 6.341 1.00 93.56 109 PRO A O 1
ATOM 874 N N . PRO A 1 110 ? 2.159 3.770 4.894 1.00 93.69 110 PRO A N 1
ATOM 875 C CA . PRO A 1 110 ? 2.201 4.990 5.697 1.00 93.69 110 PRO A CA 1
ATOM 876 C C . PRO A 1 110 ? 1.877 4.742 7.175 1.00 93.69 110 PRO A C 1
ATOM 878 O O . PRO A 1 110 ? 0.968 3.982 7.496 1.00 93.69 110 PRO A O 1
ATOM 881 N N . SER A 1 111 ? 2.562 5.431 8.091 1.00 91.12 111 SER A N 1
ATOM 882 C CA . SER A 1 111 ? 2.356 5.252 9.538 1.00 91.12 111 SER A CA 1
ATOM 883 C C . SER A 1 111 ? 0.921 5.540 9.998 1.00 91.12 111 SER A C 1
ATOM 885 O O . SER A 1 111 ? 0.470 4.977 10.993 1.00 91.12 111 SER A O 1
ATOM 887 N N . SER A 1 112 ? 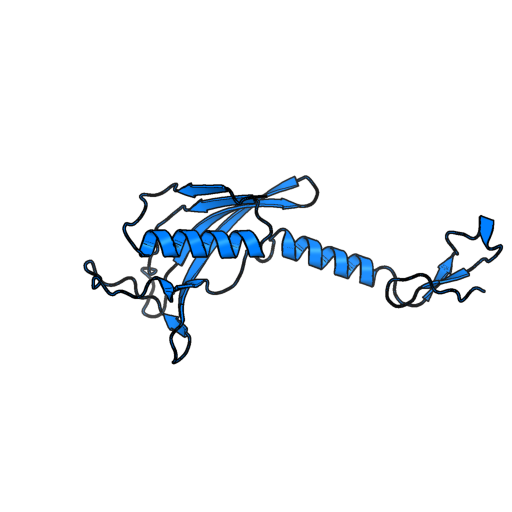0.198 6.383 9.260 1.00 90.81 112 SER A N 1
ATOM 888 C CA . SER A 1 112 ? -1.213 6.712 9.460 1.00 90.81 112 SER A CA 1
ATOM 889 C C . SER A 1 112 ? -2.183 5.819 8.674 1.00 90.81 112 SER A C 1
ATOM 891 O O . SER A 1 112 ? -3.343 6.203 8.518 1.00 90.81 112 SER A O 1
ATOM 893 N N . CYS A 1 113 ? -1.738 4.672 8.145 1.00 93.38 113 CYS A N 1
ATOM 894 C CA . CYS A 1 113 ? -2.584 3.773 7.362 1.00 93.38 113 CYS A CA 1
ATOM 895 C C . CYS A 1 113 ? -3.785 3.237 8.167 1.00 93.38 113 CYS A C 1
ATOM 897 O O . CYS A 1 113 ? -3.728 3.189 9.404 1.00 93.38 113 CYS A O 1
ATOM 899 N N . PRO A 1 114 ? -4.865 2.825 7.475 1.00 93.44 114 PRO A N 1
ATOM 900 C CA . PRO A 1 114 ? -6.033 2.220 8.108 1.00 93.44 114 PRO A CA 1
ATOM 901 C C . PRO A 1 114 ? -5.698 1.106 9.104 1.00 93.44 114 PRO A C 1
ATOM 903 O O . PRO A 1 114 ? -6.103 1.202 10.264 1.00 93.44 114 PRO A O 1
ATOM 906 N N . MET A 1 115 ? -4.859 0.148 8.702 1.00 94.25 115 MET A N 1
ATOM 907 C CA . MET A 1 115 ? -4.433 -0.969 9.551 1.00 94.25 115 MET A CA 1
ATOM 908 C C . MET A 1 115 ? -3.800 -0.502 10.871 1.00 94.25 115 MET A C 1
ATOM 910 O O . MET A 1 115 ? -4.246 -0.878 11.955 1.00 94.25 115 MET A O 1
ATOM 914 N N . ARG A 1 116 ? -2.819 0.410 10.822 1.00 91.81 116 ARG A N 1
ATOM 915 C CA . ARG A 1 116 ? -2.162 0.931 12.036 1.00 91.81 116 ARG A CA 1
ATOM 916 C C . ARG A 1 116 ? -3.110 1.736 12.916 1.00 91.81 116 ARG A C 1
ATOM 918 O O . ARG A 1 116 ? -2.994 1.689 14.138 1.00 91.81 116 ARG A O 1
ATOM 925 N N . ARG A 1 117 ? -4.053 2.471 12.323 1.00 89.94 117 ARG A N 1
ATOM 926 C CA . ARG A 1 117 ? -5.071 3.220 13.075 1.00 89.94 117 ARG A CA 1
ATOM 927 C C . ARG A 1 117 ? -6.069 2.301 13.769 1.00 89.94 117 ARG A C 1
ATOM 929 O O . ARG A 1 117 ? -6.470 2.612 14.889 1.00 89.94 117 ARG A O 1
ATOM 936 N N . ARG A 1 118 ? -6.438 1.185 13.137 1.00 88.94 118 ARG A N 1
ATOM 937 C CA . ARG A 1 118 ? -7.248 0.128 13.749 1.00 88.94 118 ARG A CA 1
ATOM 938 C C . ARG A 1 118 ? -6.509 -0.503 14.928 1.00 88.94 118 ARG A C 1
ATOM 940 O O . ARG A 1 118 ? -7.032 -0.471 16.035 1.00 88.94 118 ARG A O 1
ATOM 947 N N . LEU A 1 119 ? -5.262 -0.936 14.732 1.00 89.00 119 LEU A N 1
ATOM 948 C CA . LEU A 1 119 ? -4.444 -1.511 15.807 1.00 89.00 119 LEU A CA 1
ATOM 949 C C . LEU A 1 119 ? -4.234 -0.537 16.976 1.00 89.00 119 LEU A C 1
ATOM 951 O O . LEU A 1 119 ? -4.339 -0.928 18.134 1.00 89.00 119 LEU A O 1
ATOM 955 N N . GLN A 1 120 ? -3.975 0.746 16.696 1.00 88.12 120 GLN A N 1
ATOM 956 C CA . GLN A 1 120 ? -3.838 1.766 17.740 1.00 88.12 120 GLN A CA 1
ATOM 957 C C . GLN A 1 120 ? -5.117 1.898 18.576 1.00 88.12 120 GLN A C 1
ATOM 959 O O . GLN A 1 120 ? -5.040 2.091 19.787 1.00 88.12 120 GLN A O 1
ATOM 964 N N . ARG A 1 121 ? -6.290 1.795 17.945 1.00 85.88 121 ARG A N 1
ATOM 965 C CA . ARG A 1 121 ? -7.567 1.822 18.657 1.00 85.88 121 ARG A CA 1
ATOM 966 C C . ARG A 1 121 ? -7.776 0.575 19.497 1.00 85.88 121 ARG A C 1
ATOM 968 O O . ARG A 1 121 ? -8.109 0.718 20.662 1.00 85.88 121 ARG A O 1
ATOM 975 N N . GLU A 1 122 ? -7.558 -0.607 18.931 1.00 84.44 122 GLU A N 1
ATOM 976 C CA . GLU A 1 122 ? -7.689 -1.877 19.658 1.00 84.44 122 GLU A CA 1
ATOM 977 C C . GLU A 1 122 ? -6.800 -1.874 20.912 1.00 84.44 122 GLU A C 1
ATOM 979 O O . GLU A 1 122 ? -7.230 -2.278 21.988 1.00 84.44 122 GLU A O 1
ATOM 984 N N . GLN A 1 123 ? -5.591 -1.310 20.813 1.00 83.56 123 GLN A N 1
ATOM 985 C CA . GLN A 1 123 ? -4.703 -1.117 21.961 1.00 83.56 123 GLN A CA 1
ATOM 986 C C . GLN A 1 123 ? -5.232 -0.090 22.972 1.00 83.56 123 GLN A C 1
ATOM 988 O O . GLN A 1 123 ? -5.100 -0.302 24.174 1.00 83.56 123 GLN A O 1
ATOM 993 N N . GLN A 1 124 ? -5.822 1.021 22.520 1.00 82.19 124 GLN A N 1
ATOM 994 C CA . GLN A 1 124 ? -6.418 2.027 23.410 1.00 82.19 124 GLN A CA 1
ATOM 995 C C . GLN A 1 124 ? -7.667 1.503 24.124 1.00 82.19 124 GLN A C 1
ATOM 997 O O . GLN A 1 124 ? -7.836 1.769 25.308 1.00 82.19 124 GLN A O 1
ATOM 1002 N N . GLU A 1 125 ? -8.517 0.748 23.432 1.00 75.69 125 GLU A N 1
ATOM 1003 C CA . GLU A 1 125 ? -9.696 0.097 24.009 1.00 75.69 125 GLU A CA 1
ATOM 1004 C C . GLU A 1 125 ? -9.284 -0.976 25.022 1.00 75.69 125 GLU A C 1
ATOM 1006 O O . GLU A 1 125 ? -9.826 -1.012 26.125 1.00 75.69 125 GLU A O 1
ATOM 1011 N N . ALA A 1 126 ? -8.257 -1.775 24.709 1.00 69.19 126 ALA A N 1
ATOM 1012 C CA . ALA A 1 126 ? -7.676 -2.724 25.655 1.00 69.19 126 ALA A CA 1
ATOM 1013 C C . ALA A 1 126 ? -7.058 -2.026 26.882 1.00 69.19 126 ALA A C 1
ATOM 1015 O O . ALA A 1 126 ? -7.195 -2.512 28.000 1.00 69.19 126 ALA A O 1
ATOM 1016 N N . ALA A 1 127 ? -6.413 -0.870 26.697 1.00 69.06 127 ALA A N 1
ATOM 1017 C CA . ALA A 1 127 ? -5.839 -0.088 27.793 1.00 69.06 127 ALA A CA 1
ATOM 1018 C C . ALA A 1 127 ? -6.890 0.677 28.623 1.00 69.06 127 ALA A C 1
ATOM 1020 O O . ALA A 1 127 ? -6.615 1.030 29.769 1.00 69.06 127 ALA A O 1
ATOM 1021 N N . ALA A 1 128 ? -8.075 0.957 28.068 1.00 68.69 128 ALA A N 1
ATOM 1022 C CA . ALA A 1 128 ? -9.133 1.710 28.744 1.00 68.69 128 ALA A CA 1
ATOM 1023 C C . ALA A 1 128 ? -9.825 0.916 29.866 1.00 68.69 128 ALA A C 1
ATOM 1025 O O . ALA A 1 128 ? -10.375 1.521 30.788 1.00 68.69 128 ALA A O 1
ATOM 1026 N N . LEU A 1 129 ? -9.775 -0.417 29.818 1.00 69.94 129 LEU A N 1
ATOM 1027 C CA . LEU A 1 129 ? -10.263 -1.299 30.878 1.00 69.94 129 LEU A CA 1
ATOM 1028 C C . LEU A 1 129 ? -9.091 -2.110 31.452 1.00 69.94 129 LEU A C 1
ATOM 1030 O O . LEU A 1 129 ? -8.923 -3.275 31.084 1.00 69.94 129 LEU A O 1
ATOM 1034 N N . PRO A 1 130 ? -8.252 -1.505 32.318 1.00 76.06 130 PRO A N 1
ATOM 1035 C CA . PRO A 1 130 ? -7.234 -2.252 33.046 1.00 76.06 130 PRO A CA 1
ATOM 1036 C C . PRO A 1 130 ? -7.871 -3.347 33.910 1.00 76.06 130 PRO A C 1
ATOM 1038 O O . PRO A 1 130 ? -9.047 -3.278 34.262 1.00 76.06 130 PRO A O 1
ATOM 1041 N N . ASP A 1 131 ? -7.091 -4.361 34.276 1.00 83.94 131 ASP A N 1
ATOM 1042 C CA . ASP A 1 131 ? -7.584 -5.437 35.135 1.00 83.94 131 ASP A CA 1
ATOM 1043 C C . ASP A 1 131 ? -8.082 -4.868 36.478 1.00 83.94 131 ASP A C 1
ATOM 1045 O O . ASP A 1 131 ? -7.353 -4.169 37.190 1.00 83.94 131 ASP A O 1
ATOM 1049 N N . GLY A 1 132 ? -9.336 -5.145 36.843 1.00 85.50 132 GLY A N 1
ATOM 1050 C CA . GLY A 1 132 ? -9.981 -4.432 37.944 1.00 85.50 132 GLY A CA 1
ATOM 1051 C C . GLY A 1 132 ? -11.419 -4.847 38.234 1.00 85.50 132 GLY A C 1
ATOM 1052 O O . GLY A 1 132 ? -12.048 -5.591 37.488 1.00 85.50 132 GLY A O 1
ATOM 1053 N N . TRP A 1 133 ? -11.949 -4.366 39.360 1.00 86.06 133 TRP A N 1
ATOM 1054 C CA . TRP A 1 133 ? -13.359 -4.533 39.720 1.00 86.06 133 TRP A CA 1
ATOM 1055 C C . TRP A 1 133 ? -14.180 -3.389 39.129 1.00 86.06 133 TRP A C 1
ATOM 1057 O O . TRP A 1 133 ? -13.933 -2.226 39.442 1.00 86.06 133 TRP A O 1
ATOM 1067 N N . TYR A 1 134 ? -15.179 -3.727 38.320 1.00 86.50 134 TYR A N 1
ATOM 1068 C CA . TYR A 1 134 ? -16.079 -2.772 37.675 1.00 86.50 134 TYR A CA 1
ATOM 1069 C C . TYR A 1 134 ? -17.532 -3.123 37.985 1.00 86.50 134 TYR A C 1
ATOM 1071 O O . TYR A 1 134 ? -17.819 -4.240 38.416 1.00 86.50 134 TYR A O 1
ATOM 1079 N N . ALA A 1 135 ? -18.449 -2.174 37.783 1.00 86.19 135 ALA A N 1
ATOM 1080 C CA . ALA A 1 135 ? -19.880 -2.438 37.913 1.00 86.19 135 ALA A CA 1
ATOM 1081 C C . ALA A 1 135 ? -20.286 -3.588 36.977 1.00 86.19 135 ALA A C 1
ATOM 1083 O O . ALA A 1 135 ? -19.904 -3.573 35.807 1.00 86.19 135 ALA A O 1
ATOM 1084 N N . ASP A 1 136 ? -21.021 -4.580 37.491 1.00 85.56 136 ASP A N 1
ATOM 1085 C CA . ASP A 1 136 ? -21.449 -5.724 36.680 1.00 85.56 136 ASP A CA 1
ATOM 1086 C C . ASP A 1 136 ? -22.451 -5.241 35.610 1.00 85.56 136 ASP A C 1
ATOM 1088 O O . ASP A 1 136 ? -23.541 -4.784 35.972 1.00 85.56 136 ASP A O 1
ATOM 1092 N N . PRO A 1 137 ? -22.141 -5.326 34.301 1.00 83.19 137 PRO A N 1
ATOM 1093 C CA . PRO A 1 137 ? -23.083 -4.916 33.260 1.00 83.19 137 PRO A CA 1
ATOM 1094 C C . PRO A 1 137 ? -24.340 -5.800 33.226 1.00 83.19 137 PRO A C 1
ATOM 1096 O O . PRO A 1 137 ? -25.351 -5.391 32.660 1.00 83.19 137 PRO A O 1
ATOM 1099 N N . TRP A 1 138 ? -24.306 -6.965 33.883 1.00 87.19 138 TRP A N 1
ATOM 1100 C CA . TRP A 1 138 ? -25.450 -7.860 34.070 1.00 87.19 138 TRP A CA 1
ATOM 1101 C C . TRP A 1 138 ? -25.995 -7.841 35.501 1.00 87.19 138 TRP A C 1
ATOM 1103 O O . TRP A 1 138 ? -26.635 -8.805 35.915 1.00 87.19 138 TRP A O 1
ATOM 1113 N N . ALA A 1 139 ? -25.776 -6.769 36.272 1.00 85.31 139 ALA A N 1
ATOM 1114 C CA . ALA A 1 139 ? -26.236 -6.669 37.664 1.00 85.31 139 ALA A CA 1
ATOM 1115 C C . ALA A 1 139 ? -27.731 -7.005 37.849 1.00 85.31 139 ALA A C 1
ATOM 1117 O O . ALA A 1 139 ? -28.114 -7.571 38.872 1.00 85.31 139 ALA A O 1
ATOM 1118 N N . ALA A 1 140 ? -28.570 -6.700 36.851 1.00 83.62 140 ALA A N 1
ATOM 1119 C CA . ALA A 1 140 ? -30.000 -7.019 36.859 1.00 83.62 140 ALA A CA 1
ATOM 1120 C C . ALA A 1 140 ? -30.302 -8.533 36.829 1.00 83.62 140 ALA A C 1
ATOM 1122 O O . ALA A 1 140 ? -31.338 -8.955 37.332 1.00 83.62 140 ALA A O 1
ATOM 1123 N N . GLU A 1 141 ? -29.404 -9.342 36.263 1.00 85.31 141 GLU A N 1
ATOM 1124 C CA . GLU A 1 141 ? -29.537 -10.800 36.147 1.00 85.31 141 GLU A CA 1
ATOM 1125 C C . GLU A 1 141 ? -28.727 -11.533 37.224 1.00 85.31 141 GLU A C 1
ATOM 1127 O O . GLU A 1 141 ? -29.193 -12.512 37.802 1.00 85.31 141 GLU A O 1
ATOM 1132 N N . SER A 1 142 ? -27.511 -11.059 37.511 1.00 80.50 142 SER A N 1
ATOM 1133 C CA . SER A 1 142 ? -26.594 -11.693 38.464 1.00 80.50 142 SER A CA 1
ATOM 1134 C C . SER A 1 142 ? -26.896 -11.339 39.923 1.00 80.50 142 SER A C 1
ATOM 1136 O O . SER A 1 142 ? -26.480 -12.064 40.829 1.00 80.50 142 SER A O 1
ATOM 1138 N N . GLY A 1 143 ? -27.578 -10.213 40.170 1.00 83.25 143 GLY A N 1
ATOM 1139 C CA . GLY A 1 143 ? -27.784 -9.653 41.507 1.00 83.25 143 GLY A CA 1
ATOM 1140 C C . GLY A 1 143 ? -26.495 -9.165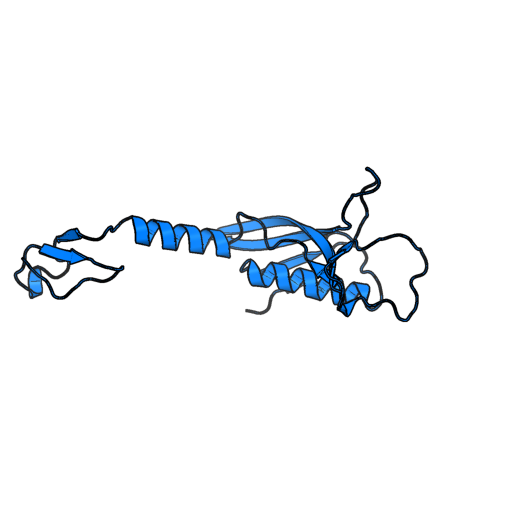 42.180 1.00 83.25 143 GLY A C 1
ATOM 1141 O O . GLY A 1 143 ? -26.478 -8.955 43.394 1.00 83.25 143 GLY A O 1
ATOM 1142 N N . LYS A 1 144 ? -25.399 -9.021 41.424 1.00 84.94 144 LYS A N 1
ATOM 1143 C CA . LYS A 1 144 ? -24.076 -8.626 41.926 1.00 84.94 144 LYS A CA 1
ATOM 1144 C C . LYS A 1 144 ? -23.741 -7.196 41.535 1.00 84.94 144 LYS A C 1
ATOM 1146 O O . LYS A 1 144 ? -24.090 -6.744 40.450 1.00 84.94 144 LYS A O 1
ATOM 1151 N N . ALA A 1 145 ? -23.055 -6.486 42.431 1.00 84.62 145 ALA A N 1
ATOM 1152 C CA . ALA A 1 145 ? -22.718 -5.083 42.215 1.00 84.62 145 ALA A CA 1
ATOM 1153 C C . ALA A 1 145 ? -21.466 -4.936 41.348 1.00 84.62 145 ALA A C 1
ATOM 1155 O O . ALA A 1 145 ? -21.386 -4.011 40.538 1.00 84.62 145 ALA A O 1
ATOM 1156 N N . GLN A 1 146 ? -20.488 -5.833 41.516 1.00 89.56 146 GLN A N 1
ATOM 1157 C CA . GLN A 1 146 ? -19.215 -5.747 40.812 1.00 89.56 146 GLN A CA 1
ATOM 1158 C C . GLN A 1 146 ? -18.781 -7.084 40.217 1.00 89.56 146 GLN A C 1
ATOM 1160 O O . GLN A 1 146 ? -18.979 -8.150 40.804 1.00 89.56 146 GLN A O 1
ATOM 1165 N N . ARG A 1 147 ? -18.104 -7.005 39.072 1.00 89.31 147 ARG A N 1
ATOM 1166 C CA . ARG A 1 147 ? -17.458 -8.126 38.391 1.00 89.31 147 ARG A CA 1
ATOM 1167 C C . ARG A 1 147 ? -16.015 -7.765 38.059 1.00 89.31 147 ARG A C 1
ATOM 1169 O O . ARG A 1 147 ? -15.706 -6.606 37.779 1.00 89.31 147 ARG A O 1
ATOM 1176 N N . TYR A 1 148 ? -15.123 -8.745 38.131 1.00 87.94 148 TYR A N 1
ATOM 1177 C CA . TYR A 1 148 ? -13.716 -8.529 37.812 1.00 87.94 148 TYR A CA 1
ATOM 1178 C C . TYR A 1 148 ? -13.494 -8.639 36.297 1.00 87.94 148 TYR A C 1
ATOM 1180 O O . TYR A 1 148 ? -13.840 -9.657 35.689 1.00 87.94 148 TYR A O 1
ATOM 1188 N N . TRP A 1 149 ? -12.945 -7.589 35.692 1.00 85.44 149 TRP A N 1
ATOM 1189 C CA . TRP A 1 149 ? -12.470 -7.564 34.310 1.00 85.44 149 TRP A CA 1
ATOM 1190 C C . TRP A 1 149 ? -10.992 -7.935 34.309 1.00 85.44 149 TRP A C 1
ATOM 1192 O O . TRP A 1 149 ? -10.220 -7.349 35.068 1.00 85.44 149 TRP A O 1
ATOM 1202 N N . ALA A 1 150 ? -10.610 -8.921 33.503 1.00 85.25 150 ALA A N 1
ATOM 1203 C CA . ALA A 1 150 ? -9.222 -9.336 33.369 1.00 85.25 150 ALA A CA 1
ATOM 1204 C C . ALA A 1 150 ? -8.940 -9.810 31.947 1.00 85.25 150 ALA A C 1
ATOM 1206 O O . ALA A 1 150 ? -9.755 -10.526 31.363 1.00 85.25 150 ALA A O 1
ATOM 1207 N N . ASN A 1 151 ? -7.776 -9.456 31.402 1.00 80.62 151 ASN A N 1
ATOM 1208 C CA . ASN A 1 151 ? -7.334 -9.914 30.078 1.00 80.62 151 ASN A CA 1
ATOM 1209 C C . ASN A 1 151 ? -8.349 -9.624 28.951 1.00 80.62 151 ASN A C 1
ATOM 1211 O O . ASN A 1 151 ? -8.524 -10.427 28.035 1.00 80.62 151 ASN A O 1
ATOM 1215 N N . GLY A 1 152 ? -9.060 -8.495 29.031 1.00 77.88 152 GLY A N 1
ATOM 1216 C CA . GLY A 1 152 ? -10.053 -8.114 28.023 1.00 77.88 152 GLY A CA 1
ATOM 1217 C C . GLY A 1 152 ? -11.369 -8.902 28.078 1.00 77.88 152 GLY A C 1
ATOM 1218 O O . GLY A 1 152 ? -12.137 -8.857 27.117 1.00 77.88 152 GLY A O 1
ATOM 1219 N N . GLN A 1 153 ? -11.638 -9.639 29.162 1.00 84.19 153 GLN A N 1
ATOM 1220 C CA . GLN A 1 153 ? -12.887 -10.376 29.360 1.00 84.19 153 GLN A CA 1
ATOM 1221 C C . GLN A 1 153 ? -13.451 -10.187 30.773 1.00 84.19 153 GLN A C 1
ATOM 1223 O O . GLN A 1 153 ? -12.728 -10.053 31.763 1.00 84.19 153 GLN A O 1
ATOM 1228 N N . TRP A 1 154 ? -14.780 -10.231 30.876 1.00 84.31 154 TRP A N 1
ATOM 1229 C CA . TRP A 1 154 ? -15.465 -10.315 32.161 1.00 84.31 154 TRP A CA 1
ATOM 1230 C C . TRP A 1 154 ? -15.275 -11.712 32.745 1.00 84.31 154 TRP A C 1
ATOM 1232 O O . TRP A 1 154 ? -15.695 -12.706 32.152 1.00 84.31 154 TRP A O 1
ATOM 1242 N N . THR A 1 155 ? -14.671 -11.796 33.925 1.00 84.25 155 THR A N 1
ATOM 1243 C CA . THR A 1 155 ? -14.536 -13.071 34.636 1.00 84.25 155 THR A CA 1
ATOM 1244 C C . THR A 1 155 ? -15.845 -13.460 35.329 1.00 84.25 155 THR A C 1
ATOM 1246 O O . THR A 1 155 ? -16.783 -12.670 35.441 1.00 84.25 155 THR A O 1
ATOM 1249 N N . THR A 1 156 ? -15.918 -14.691 35.831 1.00 81.50 156 THR A N 1
ATOM 1250 C CA . THR A 1 156 ? -17.028 -15.153 36.679 1.00 81.50 156 THR A CA 1
ATOM 1251 C C . THR A 1 156 ? -16.900 -14.695 38.135 1.00 81.50 156 THR A C 1
ATOM 1253 O O . THR A 1 156 ? -17.813 -14.924 38.926 1.00 81.50 156 THR A O 1
ATOM 1256 N N . TYR A 1 157 ? -15.795 -14.040 38.513 1.00 80.62 157 TYR A N 1
ATOM 1257 C CA . TYR A 1 157 ? -15.611 -13.516 39.861 1.00 80.62 157 TYR A CA 1
ATOM 1258 C C . TYR A 1 157 ? -16.494 -12.285 40.077 1.00 80.62 157 TYR A C 1
ATOM 1260 O O . TYR A 1 157 ? -16.339 -11.260 39.411 1.00 80.62 157 TYR A O 1
ATOM 1268 N N . THR A 1 158 ? -17.396 -12.384 41.050 1.00 82.50 158 THR A N 1
ATOM 1269 C CA . THR A 1 158 ? -18.332 -11.317 41.422 1.00 82.50 158 THR A CA 1
ATOM 1270 C C . THR A 1 158 ? -18.198 -10.962 42.899 1.00 82.50 158 THR A C 1
ATOM 1272 O O . THR A 1 158 ? -18.002 -11.864 43.717 1.00 82.50 158 THR A O 1
ATOM 1275 N N . ARG A 1 159 ? -18.356 -9.681 43.244 1.00 72.62 159 ARG A N 1
ATOM 1276 C CA . ARG A 1 159 ? -18.485 -9.189 44.624 1.00 72.62 159 ARG A CA 1
ATOM 1277 C C . ARG A 1 159 ? -19.905 -8.688 44.863 1.00 72.62 159 ARG A C 1
ATOM 1279 O O . ARG A 1 159 ? -20.425 -7.929 44.011 1.00 72.62 159 ARG A O 1
#

Sequence (159 aa):
MPIVLEWKCPSPIDGLLDAMERLALEVAEEGEYYQVWILSTPKTMTGGKYANAHFKVKLFGNINGRAVVHQHCIYIEHRSAYGRHDYVMARDERDENYPYTTLVAVGGPPSSCPMRRRLQREQQEAAALPDGWYADPWAAESGKAQRYWANGQWTTYTR